Protein AF-A0AAW0K095-F1 (afdb_monomer_lite)

Foldseek 3Di:
DPPPVVPPVLVVLQVVLCVLQPCVQVQWDQPDPVDQAIDGHPCLVVHVPSVVSVVVVLVSVVVCVVVVHDHSHHHDPVVVVVNVVD

Radius of gyration: 14.06 Å; chains: 1; bounding box: 46×29×30 Å

Structure (mmCIF, N/CA/C/O backbone):
data_AF-A0AAW0K095-F1
#
_entry.id   AF-A0AAW0K095-F1
#
loop_
_atom_site.group_PDB
_atom_site.id
_atom_site.type_symbol
_atom_site.label_atom_id
_atom_site.label_alt_id
_atom_site.label_comp_id
_atom_site.label_asym_id
_atom_site.label_entity_id
_atom_site.label_seq_id
_atom_site.pdbx_PDB_ins_code
_atom_site.Cartn_x
_atom_site.Cartn_y
_atom_site.Cartn_z
_atom_site.occupancy
_atom_site.B_iso_or_equiv
_atom_site.auth_seq_id
_atom_site.auth_comp_id
_atom_site.auth_asym_id
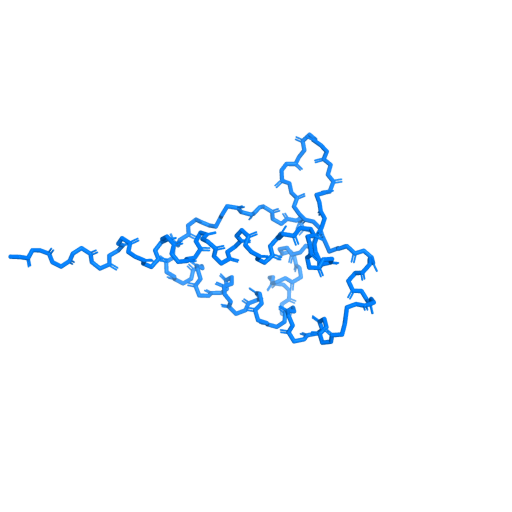_atom_site.auth_atom_id
_atom_site.pdbx_PDB_model_num
ATOM 1 N N . MET A 1 1 ? -34.617 -10.520 9.655 1.00 39.12 1 MET A N 1
ATOM 2 C CA . MET A 1 1 ? -33.337 -10.983 9.084 1.00 39.12 1 MET A CA 1
ATOM 3 C C . MET A 1 1 ? -32.485 -9.747 8.856 1.00 39.12 1 MET A C 1
ATOM 5 O O . MET A 1 1 ? -32.733 -9.007 7.914 1.00 39.12 1 MET A O 1
ATOM 9 N N . ARG A 1 2 ? -31.637 -9.408 9.829 1.00 43.16 2 ARG A N 1
ATOM 10 C CA . ARG A 1 2 ? -30.825 -8.191 9.792 1.00 43.16 2 ARG A CA 1
ATOM 11 C C . ARG A 1 2 ? -29.685 -8.485 8.817 1.00 43.16 2 ARG A C 1
ATOM 13 O O . ARG A 1 2 ? -28.937 -9.429 9.017 1.00 43.16 2 ARG A O 1
ATOM 20 N N . LEU A 1 3 ? -29.688 -7.802 7.679 1.00 53.25 3 LEU A N 1
ATOM 21 C CA . LEU A 1 3 ? -28.674 -7.948 6.644 1.00 53.25 3 LEU A CA 1
ATOM 22 C C . LEU A 1 3 ? -27.383 -7.310 7.178 1.00 53.25 3 LEU A C 1
ATOM 24 O O . LEU A 1 3 ? -27.165 -6.110 7.021 1.00 53.25 3 LEU A O 1
ATOM 28 N N . ASP A 1 4 ? -26.546 -8.100 7.844 1.00 52.97 4 ASP A N 1
ATOM 29 C CA . ASP A 1 4 ? -25.211 -7.701 8.298 1.00 52.97 4 ASP A CA 1
ATOM 30 C C . ASP A 1 4 ? -24.243 -7.611 7.098 1.00 52.97 4 ASP A C 1
ATOM 32 O O . ASP A 1 4 ? -23.243 -8.318 6.997 1.00 52.97 4 ASP A O 1
ATOM 36 N N . TYR A 1 5 ? -24.532 -6.710 6.154 1.00 53.50 5 TYR A N 1
ATOM 37 C CA . TYR A 1 5 ? -23.730 -6.465 4.944 1.00 53.50 5 TYR A CA 1
ATOM 38 C C . TYR A 1 5 ? -22.345 -5.857 5.228 1.00 53.50 5 TYR A C 1
ATOM 40 O O . TYR A 1 5 ? -21.547 -5.671 4.313 1.00 53.50 5 TYR A O 1
ATOM 48 N N . SER A 1 6 ? -22.027 -5.573 6.493 1.00 56.03 6 SER A N 1
ATOM 49 C CA . SER A 1 6 ? -20.704 -5.090 6.896 1.00 56.03 6 SER A CA 1
ATOM 50 C C . SER A 1 6 ? -19.681 -6.215 7.122 1.00 56.03 6 SER A C 1
ATOM 52 O O . SER A 1 6 ? -18.489 -5.919 7.206 1.00 56.03 6 SER A O 1
ATOM 54 N N . GLY A 1 7 ? -20.118 -7.473 7.253 1.00 60.78 7 GLY A N 1
ATOM 55 C CA . GLY A 1 7 ? -19.251 -8.624 7.541 1.00 60.78 7 GLY A CA 1
ATOM 56 C C . GLY A 1 7 ? -18.363 -9.072 6.369 1.00 60.78 7 GLY A C 1
ATOM 57 O O . GLY A 1 7 ? -17.140 -9.060 6.514 1.00 60.78 7 GLY A O 1
ATOM 58 N N . PRO A 1 8 ? -18.929 -9.420 5.195 1.00 63.03 8 PRO A N 1
ATOM 59 C CA . PRO A 1 8 ? -18.152 -10.018 4.105 1.00 63.03 8 PRO A CA 1
ATOM 60 C C . PRO A 1 8 ? -17.213 -9.020 3.422 1.00 63.03 8 PRO A C 1
ATOM 62 O O . PRO A 1 8 ? -16.126 -9.394 2.997 1.00 63.03 8 PRO A O 1
ATOM 65 N N . SER A 1 9 ? -17.586 -7.739 3.354 1.00 70.69 9 SER A N 1
ATOM 66 C CA . SER A 1 9 ? -16.745 -6.706 2.739 1.00 70.69 9 SER A CA 1
ATOM 67 C C . SER A 1 9 ? -15.467 -6.471 3.542 1.00 70.69 9 SER A C 1
ATOM 69 O O . SER A 1 9 ? -14.392 -6.354 2.961 1.00 70.69 9 SER A O 1
ATOM 71 N N . ARG A 1 10 ? -15.551 -6.467 4.880 1.00 72.12 10 ARG A N 1
ATOM 72 C CA . ARG A 1 10 ? -14.372 -6.317 5.744 1.00 72.12 10 ARG A CA 1
ATOM 73 C C . ARG A 1 10 ? -13.402 -7.480 5.567 1.00 72.12 10 ARG A C 1
ATOM 75 O O . ARG A 1 10 ? -12.203 -7.256 5.433 1.00 72.12 10 ARG A O 1
ATOM 82 N N . GLU A 1 11 ? -13.926 -8.702 5.565 1.00 78.00 11 GLU A N 1
ATOM 83 C CA . GLU A 1 11 ? -13.121 -9.910 5.393 1.00 78.00 11 GLU A CA 1
ATOM 84 C C . GLU A 1 11 ? -12.520 -9.988 3.984 1.00 78.00 11 GLU A C 1
ATOM 86 O O . GLU A 1 11 ? -11.353 -10.335 3.835 1.00 78.00 11 GLU A O 1
ATOM 91 N N . PHE A 1 12 ? -13.258 -9.545 2.964 1.00 80.00 12 PHE A N 1
ATOM 92 C CA . PHE A 1 12 ? -12.748 -9.397 1.604 1.00 80.00 12 PHE A CA 1
ATOM 93 C C . PHE A 1 12 ? -11.562 -8.427 1.538 1.00 80.00 12 PHE A C 1
ATOM 95 O O . PHE A 1 12 ? -10.501 -8.805 1.050 1.00 80.00 12 PHE A O 1
ATOM 102 N N . PHE A 1 13 ? -11.686 -7.205 2.074 1.00 78.62 13 PHE A N 1
ATOM 103 C CA . PHE A 1 13 ? -10.566 -6.253 2.095 1.00 78.62 13 PHE A CA 1
ATOM 104 C C . PHE A 1 13 ? -9.378 -6.778 2.907 1.00 78.62 13 PHE A C 1
ATOM 106 O O . PHE A 1 13 ? -8.232 -6.572 2.510 1.00 78.62 13 PHE A O 1
ATOM 113 N N . PHE A 1 14 ? -9.639 -7.493 4.004 1.00 78.81 14 PHE A N 1
ATOM 114 C CA . PHE A 1 14 ? -8.604 -8.128 4.813 1.00 78.81 14 PHE A CA 1
ATOM 115 C C . PHE A 1 14 ? -7.844 -9.203 4.021 1.00 78.81 14 PHE A C 1
ATOM 117 O O . PHE A 1 14 ? -6.620 -9.123 3.906 1.00 78.81 14 PHE A O 1
ATOM 124 N N . LEU A 1 15 ? -8.548 -10.156 3.405 1.00 81.19 15 LEU A N 1
ATOM 125 C CA . LEU A 1 15 ? -7.951 -11.219 2.591 1.00 81.19 15 LEU A CA 1
ATOM 126 C C . LEU A 1 15 ? -7.196 -10.653 1.385 1.00 81.19 15 LEU A C 1
ATOM 128 O O . LEU A 1 15 ? -6.045 -11.022 1.165 1.00 81.19 15 LEU A O 1
ATOM 132 N N . VAL A 1 16 ? -7.795 -9.696 0.670 1.00 82.56 16 VAL A N 1
ATOM 133 C CA . VAL A 1 16 ? -7.164 -9.032 -0.479 1.00 82.56 16 VAL A CA 1
ATOM 134 C C . VAL A 1 16 ? -5.909 -8.277 -0.055 1.00 82.56 16 VAL A C 1
ATOM 136 O O . VAL A 1 16 ? -4.905 -8.345 -0.756 1.00 82.56 16 VAL A O 1
ATOM 139 N N . SER A 1 17 ? -5.918 -7.587 1.092 1.00 78.81 17 SER A N 1
ATOM 140 C CA . SER A 1 17 ? -4.701 -6.943 1.599 1.00 78.81 17 SER A CA 1
ATOM 141 C C . SER A 1 17 ? -3.609 -7.970 1.886 1.00 78.81 17 SER A C 1
ATOM 143 O O . SER A 1 17 ? -2.476 -7.794 1.450 1.00 78.81 17 SER A O 1
ATOM 145 N N . ARG A 1 18 ? -3.957 -9.099 2.508 1.00 80.44 18 ARG A N 1
ATOM 146 C CA . ARG A 1 18 ? -3.011 -10.181 2.788 1.00 80.44 18 ARG A CA 1
ATOM 147 C C . ARG A 1 18 ? -2.400 -10.775 1.524 1.00 80.44 18 ARG A C 1
ATOM 149 O O . ARG A 1 18 ? -1.211 -11.072 1.525 1.00 80.44 18 ARG A O 1
ATOM 156 N N . GLU A 1 19 ? -3.191 -10.951 0.468 1.00 82.44 19 GLU A N 1
ATOM 157 C CA . GLU A 1 19 ? -2.680 -11.422 -0.821 1.00 82.44 19 GLU A CA 1
ATOM 158 C C . GLU A 1 19 ? -1.835 -10.357 -1.525 1.00 82.44 19 GLU A C 1
ATOM 160 O O . GLU A 1 19 ? -0.752 -10.673 -2.003 1.00 82.44 19 GLU A O 1
ATOM 165 N N . LEU A 1 20 ? -2.253 -9.089 -1.517 1.00 79.38 20 LEU A N 1
ATOM 166 C CA . LEU A 1 20 ? -1.490 -7.987 -2.113 1.00 79.38 20 LEU A CA 1
ATOM 167 C C . LEU A 1 20 ? -0.111 -7.807 -1.472 1.00 79.38 20 LEU A C 1
ATOM 169 O O . LEU A 1 20 ? 0.859 -7.569 -2.186 1.00 79.38 20 LEU A O 1
ATOM 173 N N . PHE A 1 21 ? -0.019 -7.930 -0.145 1.00 75.19 21 PHE A N 1
ATOM 174 C CA . PHE A 1 21 ? 1.241 -7.832 0.603 1.00 75.19 21 PHE A CA 1
ATOM 175 C C . PHE A 1 21 ? 1.953 -9.170 0.764 1.00 75.19 21 PHE A C 1
ATOM 177 O O . PHE A 1 21 ? 2.918 -9.260 1.522 1.00 75.19 21 PHE A O 1
ATOM 184 N N . ASN A 1 22 ? 1.504 -10.213 0.064 1.00 76.88 22 ASN A N 1
ATOM 185 C CA . ASN A 1 22 ? 2.154 -11.504 0.140 1.00 76.88 22 ASN A CA 1
ATOM 186 C C . ASN A 1 22 ? 3.516 -11.432 -0.579 1.00 76.88 22 ASN A C 1
ATOM 188 O O . ASN A 1 22 ? 3.555 -11.154 -1.784 1.00 76.88 22 ASN A O 1
ATOM 192 N N . PRO A 1 23 ? 4.634 -11.730 0.112 1.00 71.88 23 PRO A N 1
ATOM 193 C CA . PRO A 1 23 ? 5.962 -11.733 -0.499 1.00 71.88 23 PRO A CA 1
ATOM 194 C C . PRO A 1 23 ? 6.081 -12.723 -1.667 1.00 71.88 23 PRO A C 1
ATOM 196 O O . PRO A 1 23 ? 6.954 -12.545 -2.511 1.00 71.88 23 PRO A O 1
ATOM 199 N N . TYR A 1 24 ? 5.183 -13.714 -1.777 1.00 75.38 24 TYR A N 1
ATOM 200 C CA . TYR A 1 24 ? 5.109 -14.611 -2.937 1.00 75.38 24 TYR A CA 1
ATOM 201 C C . TYR A 1 24 ? 4.922 -13.881 -4.273 1.00 75.38 24 TYR A C 1
ATOM 203 O O . TYR A 1 24 ? 5.420 -14.363 -5.287 1.00 75.38 24 TYR A O 1
ATOM 211 N N . TYR A 1 25 ? 4.239 -12.732 -4.294 1.00 76.69 25 TYR A N 1
ATOM 212 C CA . TYR A 1 25 ? 4.086 -11.945 -5.523 1.00 76.69 25 TYR A CA 1
ATOM 213 C C . TYR A 1 25 ? 5.306 -11.067 -5.824 1.00 76.69 25 TYR A C 1
ATOM 215 O O . TYR A 1 25 ? 5.374 -10.486 -6.901 1.00 76.69 25 TYR A O 1
ATOM 223 N N . GLY A 1 26 ? 6.250 -10.918 -4.887 1.00 77.00 26 GLY A N 1
ATOM 224 C CA . GLY A 1 26 ? 7.437 -10.070 -5.053 1.00 77.00 26 GLY A CA 1
ATOM 225 C C . GLY A 1 26 ? 7.145 -8.566 -5.162 1.00 77.00 26 GLY A C 1
ATOM 226 O O . GLY A 1 26 ? 8.047 -7.785 -5.451 1.00 77.00 26 GLY A O 1
ATOM 227 N N . LEU A 1 27 ? 5.896 -8.140 -4.938 1.00 79.31 27 LEU A N 1
ATOM 228 C CA . LEU A 1 27 ? 5.465 -6.743 -5.065 1.00 79.31 27 LEU A CA 1
ATOM 229 C C . LEU A 1 27 ? 5.878 -5.900 -3.850 1.00 79.31 27 LEU A C 1
ATOM 231 O O . LEU A 1 27 ? 6.351 -4.770 -3.989 1.00 79.31 27 LEU A O 1
ATOM 235 N N . PHE A 1 28 ? 5.719 -6.461 -2.652 1.00 80.12 28 PHE A N 1
ATOM 236 C CA . PHE A 1 28 ? 5.965 -5.782 -1.384 1.00 80.12 28 PHE A CA 1
ATOM 237 C C . PHE A 1 28 ? 6.807 -6.655 -0.455 1.00 80.12 28 PHE A C 1
ATOM 239 O O . PHE A 1 28 ? 6.727 -7.881 -0.487 1.00 80.12 28 PHE A O 1
ATOM 246 N N . GLU A 1 29 ? 7.609 -6.005 0.379 1.00 80.56 29 GLU A N 1
ATOM 247 C CA . GLU A 1 29 ? 8.444 -6.629 1.402 1.00 80.56 29 GLU A CA 1
ATOM 248 C C . GLU A 1 29 ? 8.285 -5.864 2.720 1.00 80.56 29 GLU A C 1
ATOM 250 O O . GLU A 1 29 ? 7.967 -4.671 2.731 1.00 80.56 29 GLU A O 1
ATOM 255 N N . TYR A 1 30 ? 8.492 -6.533 3.852 1.00 77.94 30 TYR A N 1
ATOM 256 C CA . TYR A 1 30 ? 8.484 -5.872 5.153 1.00 77.94 30 TYR A CA 1
ATOM 257 C C . TYR A 1 30 ? 9.710 -4.965 5.301 1.00 77.94 30 TYR A C 1
ATOM 259 O O . TYR A 1 30 ? 10.842 -5.382 5.079 1.00 77.94 30 TYR A O 1
ATOM 267 N N . SER A 1 31 ? 9.483 -3.705 5.679 1.00 69.69 31 SER A N 1
ATOM 268 C CA . SER A 1 31 ? 10.539 -2.693 5.748 1.00 69.69 31 SER A CA 1
ATOM 269 C C . SER A 1 31 ? 11.515 -2.900 6.899 1.00 69.69 31 SER A C 1
ATOM 271 O O . SER A 1 31 ? 12.672 -2.501 6.785 1.00 69.69 31 SER A O 1
ATOM 273 N N . ALA A 1 32 ? 11.056 -3.484 8.003 1.00 64.19 32 ALA A N 1
ATOM 274 C CA . ALA A 1 32 ? 11.879 -3.838 9.149 1.00 64.19 32 ALA A CA 1
ATOM 275 C C . ALA A 1 32 ? 11.144 -4.874 10.006 1.00 64.19 32 ALA A C 1
ATOM 277 O O . ALA A 1 32 ? 9.922 -4.856 10.095 1.00 64.19 32 ALA A O 1
ATOM 278 N N . ASN A 1 33 ? 11.885 -5.737 10.701 1.00 58.44 33 ASN A N 1
ATOM 279 C CA . ASN A 1 33 ? 11.300 -6.733 11.606 1.00 58.44 33 ASN A CA 1
ATOM 280 C C . ASN A 1 33 ? 10.594 -6.099 12.828 1.00 58.44 33 ASN A C 1
ATOM 282 O O . ASN A 1 33 ? 9.743 -6.723 13.449 1.00 58.44 33 ASN A O 1
ATOM 286 N N . ASP A 1 34 ? 10.944 -4.851 13.156 1.00 57.91 34 ASP A N 1
ATOM 287 C CA . ASP A 1 34 ? 10.434 -4.103 14.317 1.00 57.91 34 ASP A CA 1
ATOM 288 C C . ASP A 1 34 ? 9.240 -3.199 13.972 1.00 57.91 34 ASP A C 1
ATOM 290 O O . ASP A 1 34 ? 8.494 -2.734 14.830 1.00 57.91 34 ASP A O 1
ATOM 294 N N . THR A 1 35 ? 9.054 -2.917 12.685 1.00 60.34 35 THR A N 1
ATOM 295 C CA . THR A 1 35 ? 8.004 -2.031 12.194 1.00 60.34 35 THR A CA 1
ATOM 296 C C . THR A 1 35 ? 7.206 -2.835 11.188 1.00 60.34 35 THR A C 1
ATOM 298 O O . THR A 1 35 ? 7.702 -3.103 10.100 1.00 60.34 35 THR A O 1
ATOM 301 N N . TYR A 1 36 ? 5.964 -3.196 11.532 1.00 69.38 36 TYR A N 1
ATOM 302 C CA . TYR A 1 36 ? 4.982 -3.897 10.679 1.00 69.38 36 TYR A CA 1
ATOM 303 C C . TYR A 1 36 ? 4.596 -3.117 9.400 1.00 69.38 36 TYR A C 1
ATOM 305 O O . TYR A 1 36 ? 3.491 -3.237 8.879 1.00 69.38 36 TYR A O 1
ATOM 313 N N . THR A 1 37 ? 5.488 -2.263 8.906 1.00 79.12 37 THR A N 1
ATOM 314 C CA . THR A 1 37 ? 5.348 -1.469 7.705 1.00 79.12 37 THR A CA 1
ATOM 315 C C . THR A 1 37 ? 5.841 -2.229 6.485 1.00 79.12 37 THR A C 1
ATOM 317 O O . THR A 1 37 ? 6.975 -2.705 6.465 1.00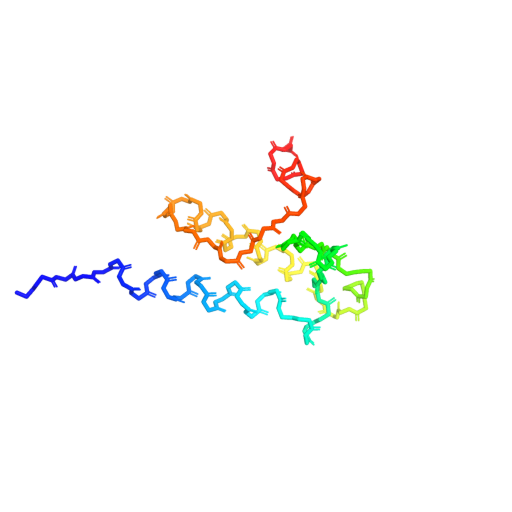 79.12 37 THR A O 1
ATOM 320 N N . VAL A 1 38 ? 5.023 -2.275 5.445 1.00 79.38 38 VAL A N 1
ATOM 321 C CA . VAL A 1 38 ? 5.354 -2.810 4.128 1.00 79.38 38 VAL A CA 1
ATOM 322 C C . VAL A 1 38 ? 5.918 -1.709 3.230 1.00 79.38 38 VAL A C 1
ATOM 324 O O . VAL A 1 38 ? 5.434 -0.570 3.211 1.00 79.38 38 VAL A O 1
ATOM 327 N N . GLN A 1 39 ? 6.960 -2.050 2.481 1.00 81.69 39 GLN A N 1
ATOM 328 C CA . GLN A 1 39 ? 7.570 -1.226 1.444 1.00 81.69 39 GLN A CA 1
ATOM 329 C C . GLN A 1 39 ? 7.511 -1.942 0.096 1.00 81.69 39 GLN A C 1
ATOM 331 O O . GLN A 1 39 ? 7.310 -3.152 0.024 1.00 81.69 39 GLN A O 1
ATOM 336 N N . ILE A 1 40 ? 7.663 -1.182 -0.985 1.00 79.75 40 ILE A N 1
ATOM 337 C CA . ILE A 1 40 ? 7.740 -1.751 -2.330 1.00 79.75 40 ILE A CA 1
ATOM 338 C C . ILE A 1 40 ? 9.060 -2.514 -2.434 1.00 79.75 40 ILE A C 1
ATOM 340 O O . ILE A 1 40 ? 10.119 -1.931 -2.198 1.00 79.75 40 ILE A O 1
ATOM 344 N N . SER A 1 41 ? 9.003 -3.801 -2.776 1.00 80.31 41 SER A N 1
ATOM 345 C CA . SER A 1 41 ? 10.228 -4.576 -2.962 1.00 80.31 41 SER A CA 1
ATOM 346 C C . SER A 1 41 ? 10.945 -4.081 -4.222 1.00 80.31 41 SER A C 1
ATOM 348 O O . SER A 1 41 ? 10.289 -3.891 -5.251 1.00 80.31 41 SER A O 1
ATOM 350 N N . PRO A 1 42 ? 12.277 -3.902 -4.215 1.00 77.62 42 PRO A N 1
ATOM 351 C CA . PRO A 1 42 ? 13.021 -3.623 -5.443 1.00 77.62 42 PRO A CA 1
ATOM 352 C C . PRO A 1 42 ? 12.886 -4.762 -6.466 1.00 77.62 42 PRO A C 1
ATOM 354 O O . PRO A 1 42 ? 13.029 -4.522 -7.664 1.00 77.62 42 PRO A O 1
ATOM 357 N N . MET A 1 43 ? 12.543 -5.981 -6.021 1.00 76.31 43 MET A N 1
ATOM 358 C CA . MET A 1 43 ? 12.226 -7.094 -6.919 1.00 76.31 43 MET A CA 1
ATOM 359 C C . MET A 1 43 ? 10.895 -6.926 -7.661 1.00 76.31 43 MET A C 1
ATOM 361 O O . MET A 1 43 ? 10.701 -7.570 -8.689 1.00 76.31 43 MET A O 1
ATOM 365 N N . SER A 1 44 ? 10.016 -6.016 -7.228 1.00 79.44 44 SER A N 1
ATOM 366 C CA . SER A 1 44 ? 8.746 -5.752 -7.916 1.00 79.44 44 SER A CA 1
ATOM 367 C C . SER A 1 44 ? 8.934 -5.274 -9.357 1.00 79.44 44 SER A C 1
ATOM 369 O O . SER A 1 44 ? 8.077 -5.531 -10.192 1.00 79.44 44 SER A O 1
ATOM 371 N N . ALA A 1 45 ? 10.072 -4.653 -9.689 1.00 75.19 45 ALA A N 1
ATOM 372 C CA . ALA A 1 45 ? 10.400 -4.252 -11.058 1.00 75.19 45 ALA A CA 1
ATOM 373 C C . ALA A 1 45 ? 10.587 -5.445 -12.017 1.00 75.19 45 ALA A C 1
ATOM 375 O O . ALA A 1 45 ? 10.458 -5.281 -13.228 1.00 75.19 45 ALA A O 1
ATOM 376 N N . PHE A 1 46 ? 10.877 -6.637 -11.483 1.00 80.25 46 PHE A N 1
ATOM 377 C CA . PHE A 1 46 ? 10.995 -7.879 -12.251 1.00 80.25 46 PHE A CA 1
ATOM 378 C C . PHE A 1 46 ? 9.657 -8.613 -12.400 1.00 80.25 46 PHE A C 1
ATOM 380 O O . PHE A 1 46 ? 9.583 -9.599 -13.128 1.00 80.25 46 PHE A O 1
ATOM 387 N N . VAL A 1 47 ? 8.605 -8.151 -11.717 1.00 79.62 47 VAL A N 1
ATOM 388 C CA . VAL 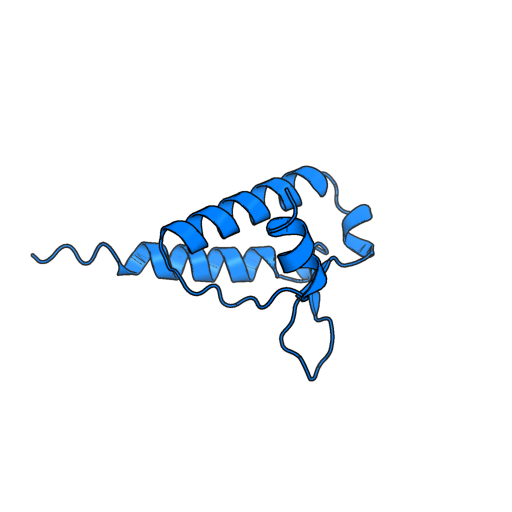A 1 47 ? 7.262 -8.716 -11.836 1.00 79.62 47 VAL A CA 1
ATOM 389 C C . VAL A 1 47 ? 6.616 -8.173 -13.107 1.00 79.62 47 VAL A C 1
ATOM 391 O O . VAL A 1 47 ? 6.467 -6.958 -13.295 1.00 79.62 47 VAL A O 1
ATOM 394 N N . ASP A 1 48 ? 6.211 -9.088 -13.983 1.00 78.06 48 ASP A N 1
ATOM 395 C CA . ASP A 1 48 ? 5.419 -8.749 -15.161 1.00 78.06 48 ASP A CA 1
ATOM 396 C C . ASP A 1 48 ? 4.106 -8.076 -14.713 1.00 78.06 48 ASP A C 1
ATOM 398 O O . ASP A 1 48 ? 3.489 -8.470 -13.721 1.00 78.06 48 ASP A O 1
ATOM 402 N N . ASN A 1 49 ? 3.709 -6.994 -15.382 1.00 82.50 49 ASN A N 1
ATOM 403 C CA . ASN A 1 49 ? 2.550 -6.166 -15.010 1.00 82.50 49 ASN A CA 1
ATOM 404 C C . ASN A 1 49 ? 2.618 -5.465 -13.628 1.00 82.50 49 ASN A C 1
ATOM 406 O O . ASN A 1 49 ? 1.577 -5.044 -13.114 1.00 82.50 49 ASN A O 1
ATOM 410 N N . HIS A 1 50 ? 3.795 -5.250 -13.024 1.00 80.62 50 HIS A N 1
ATOM 411 C CA . HIS A 1 50 ? 3.906 -4.548 -11.728 1.00 80.62 50 HIS A CA 1
ATOM 412 C C . HIS A 1 50 ? 3.158 -3.198 -11.680 1.00 80.62 50 HIS A C 1
ATOM 414 O O . HIS A 1 50 ? 2.484 -2.896 -10.696 1.00 80.62 50 HIS A O 1
ATOM 420 N N . HIS A 1 51 ? 3.182 -2.405 -12.759 1.00 81.50 51 HIS A N 1
ATOM 421 C CA . HIS A 1 51 ? 2.415 -1.154 -12.864 1.00 81.50 51 HIS A CA 1
ATOM 422 C C . HIS A 1 51 ? 0.900 -1.343 -12.678 1.00 81.50 51 HIS A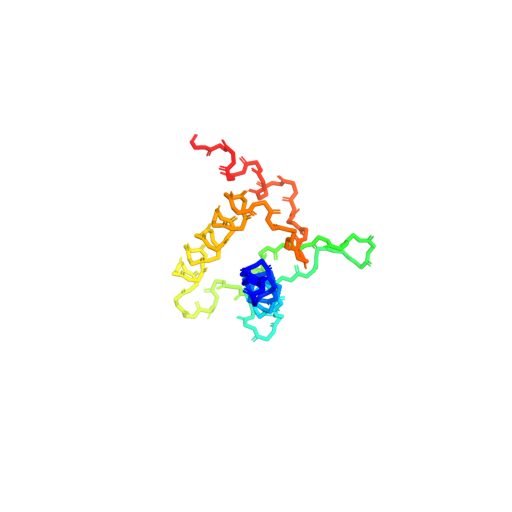 C 1
ATOM 424 O O . HIS A 1 51 ? 0.245 -0.509 -12.046 1.00 81.50 51 HIS A O 1
ATOM 430 N N . GLU A 1 52 ? 0.326 -2.410 -13.235 1.00 84.81 52 GLU A N 1
ATOM 431 C CA . GLU A 1 52 ? -1.103 -2.698 -13.100 1.00 84.81 52 GLU A CA 1
ATOM 432 C C . GLU A 1 52 ? -1.437 -3.157 -11.686 1.00 84.81 52 GLU A C 1
ATOM 434 O O . GLU A 1 52 ? -2.418 -2.683 -11.112 1.00 84.81 52 GLU A O 1
ATOM 439 N N . TRP A 1 53 ? -0.572 -3.974 -11.083 1.00 82.75 53 TRP A N 1
ATOM 440 C CA . TRP A 1 53 ? -0.683 -4.367 -9.680 1.00 82.75 53 TRP A CA 1
ATOM 441 C C . TRP A 1 53 ? -0.631 -3.165 -8.730 1.00 82.75 53 TRP A C 1
ATOM 443 O O . TRP A 1 53 ? -1.447 -3.080 -7.810 1.00 82.75 53 TRP A O 1
ATOM 453 N N . PHE A 1 54 ? 0.244 -2.184 -8.976 1.00 81.00 54 PHE A N 1
ATOM 454 C CA . PHE A 1 54 ? 0.275 -0.936 -8.201 1.00 81.00 54 PHE A CA 1
ATOM 455 C C . PHE A 1 54 ? -0.994 -0.095 -8.384 1.00 81.00 54 PHE A C 1
ATOM 457 O O . PHE A 1 54 ? -1.521 0.459 -7.418 1.00 81.00 54 PHE A O 1
ATOM 464 N N . ARG A 1 55 ? -1.534 -0.013 -9.605 1.00 84.19 55 ARG A N 1
ATOM 465 C CA . ARG A 1 55 ? -2.817 0.670 -9.844 1.00 84.19 55 ARG A CA 1
ATOM 466 C C . ARG A 1 55 ? -3.976 -0.045 -9.154 1.00 84.19 55 ARG A C 1
ATOM 468 O O . ARG A 1 55 ? -4.860 0.617 -8.610 1.00 84.19 55 ARG A O 1
ATOM 475 N N . PHE A 1 56 ? -3.980 -1.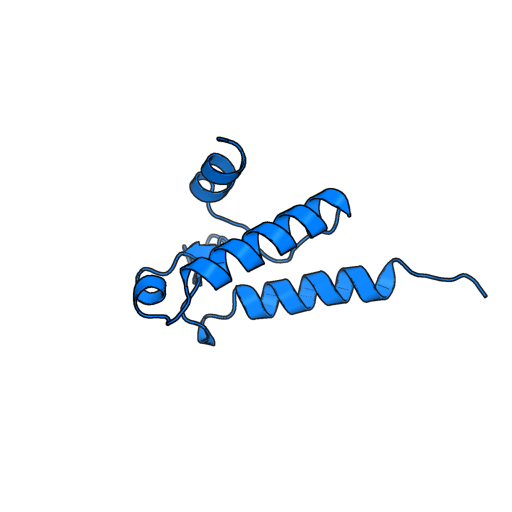373 -9.175 1.00 85.44 56 PHE A N 1
ATOM 476 C CA . PHE A 1 56 ? -4.997 -2.188 -8.526 1.00 85.44 56 PHE A CA 1
ATOM 477 C C . PHE A 1 56 ? -4.944 -2.035 -7.001 1.00 85.44 56 PHE A C 1
ATOM 479 O O . PHE A 1 56 ? -5.967 -1.717 -6.394 1.00 85.44 56 PHE A O 1
ATOM 486 N N . SER 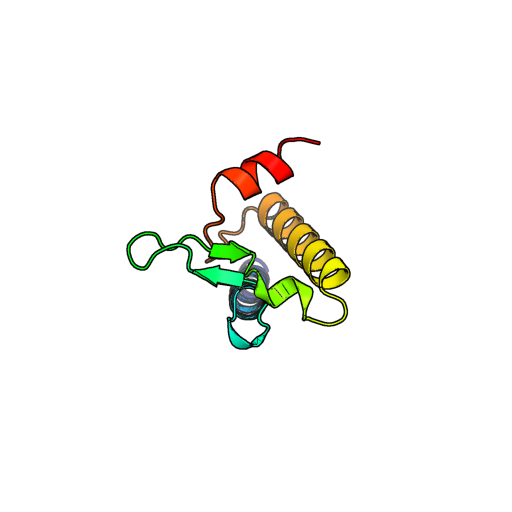A 1 57 ? -3.760 -2.140 -6.389 1.00 81.75 57 SER A N 1
ATOM 487 C CA . SER A 1 57 ? -3.590 -1.953 -4.942 1.00 81.75 57 SER A CA 1
ATOM 488 C C . SER A 1 57 ? -4.007 -0.551 -4.490 1.00 81.75 57 SER A C 1
ATOM 490 O O . SER A 1 57 ? -4.732 -0.423 -3.505 1.00 81.75 57 SER A O 1
ATOM 492 N N . GLY A 1 58 ? -3.672 0.493 -5.257 1.00 82.12 58 GLY A N 1
ATOM 493 C CA . GLY A 1 58 ? -4.131 1.863 -5.006 1.00 82.12 58 GLY A CA 1
ATOM 494 C C . GLY A 1 58 ? -5.658 2.018 -5.046 1.00 82.12 58 GLY A C 1
ATOM 495 O O . GLY A 1 58 ? -6.230 2.711 -4.204 1.00 82.12 58 GLY A O 1
ATOM 496 N N . ARG A 1 59 ? -6.346 1.337 -5.974 1.00 84.94 59 ARG A N 1
ATOM 497 C CA . ARG A 1 59 ? -7.821 1.333 -6.037 1.00 84.94 59 ARG A CA 1
ATOM 498 C C . ARG A 1 59 ? -8.441 0.628 -4.836 1.00 84.94 59 ARG A C 1
ATOM 500 O O . ARG A 1 59 ? -9.375 1.169 -4.252 1.00 84.94 59 ARG A O 1
ATOM 507 N N . ILE A 1 60 ? -7.917 -0.538 -4.454 1.00 82.94 60 ILE A N 1
ATOM 508 C CA . ILE A 1 60 ? -8.381 -1.284 -3.275 1.00 82.94 60 ILE A CA 1
ATOM 509 C C . ILE A 1 60 ? -8.166 -0.467 -1.998 1.00 82.94 60 ILE A C 1
ATOM 511 O O . ILE A 1 60 ? -9.072 -0.386 -1.172 1.00 82.94 60 ILE A O 1
ATOM 515 N N . LEU A 1 61 ? -7.017 0.201 -1.868 1.00 80.44 61 LEU A N 1
ATOM 516 C CA . LEU A 1 61 ? -6.725 1.122 -0.769 1.00 80.44 61 LEU A CA 1
ATOM 517 C C . LEU A 1 61 ? -7.723 2.279 -0.700 1.00 80.44 61 LEU A C 1
ATOM 519 O O . LEU A 1 61 ? -8.252 2.569 0.371 1.00 80.44 61 LEU A O 1
ATOM 523 N N . GLY A 1 62 ? -8.006 2.918 -1.838 1.00 82.31 62 GLY A N 1
ATOM 524 C CA . GLY A 1 62 ? -8.997 3.991 -1.925 1.00 82.31 62 GLY A CA 1
ATOM 525 C C . GLY A 1 62 ? -10.404 3.517 -1.555 1.00 82.31 62 GLY A C 1
ATOM 526 O O . GLY A 1 62 ? -11.087 4.175 -0.775 1.00 82.31 62 GLY A O 1
ATOM 527 N N . LEU A 1 63 ? -10.814 2.346 -2.047 1.00 84.50 63 LEU A N 1
ATOM 528 C CA . LEU A 1 63 ? -12.080 1.706 -1.679 1.00 84.50 63 LEU A CA 1
ATOM 529 C C . LEU A 1 63 ? -12.147 1.423 -0.172 1.00 84.50 63 LEU A C 1
ATOM 531 O O . LEU A 1 63 ? -13.121 1.802 0.472 1.00 84.50 63 LEU A O 1
ATOM 535 N N . ALA A 1 64 ? -11.107 0.827 0.411 1.00 80.75 64 ALA A N 1
ATOM 536 C CA . ALA A 1 64 ? -11.052 0.552 1.844 1.00 80.75 64 ALA A CA 1
ATOM 537 C C . ALA A 1 64 ? -11.124 1.838 2.686 1.00 80.75 64 ALA A C 1
ATOM 539 O O . ALA A 1 64 ? -11.842 1.866 3.683 1.00 80.75 64 ALA A O 1
ATOM 540 N N . LEU A 1 65 ? -10.459 2.917 2.256 1.00 78.62 65 LEU A N 1
ATOM 541 C CA . LEU A 1 65 ? -10.542 4.241 2.886 1.00 78.62 65 LEU A CA 1
ATOM 542 C C . LEU A 1 65 ? -11.963 4.819 2.837 1.00 78.62 65 LEU A C 1
ATOM 544 O O . LEU A 1 65 ? -12.463 5.278 3.863 1.00 78.62 65 LEU A O 1
ATOM 548 N N . ILE A 1 66 ? -12.625 4.766 1.675 1.00 81.81 66 ILE A N 1
ATOM 549 C CA . ILE A 1 66 ? -14.010 5.244 1.498 1.00 81.81 66 ILE A CA 1
ATOM 550 C C . ILE A 1 66 ? -14.972 4.455 2.389 1.00 81.81 66 ILE A C 1
ATOM 552 O O . ILE A 1 66 ? -15.849 5.032 3.028 1.00 81.81 66 ILE A O 1
ATOM 556 N N . HIS A 1 67 ? -14.792 3.138 2.459 1.00 80.75 67 HIS A N 1
ATOM 557 C CA . HIS A 1 67 ? -15.606 2.255 3.288 1.00 80.75 67 HIS A CA 1
ATOM 558 C C . HIS A 1 67 ? -15.192 2.236 4.773 1.00 80.75 67 HIS A C 1
ATOM 560 O O . HIS A 1 67 ? -15.801 1.512 5.557 1.00 80.75 67 HIS A O 1
ATOM 566 N N . GLN A 1 68 ? -14.184 3.024 5.169 1.00 76.50 68 GLN A N 1
ATOM 567 C CA . GLN A 1 68 ? -13.618 3.071 6.524 1.00 76.50 68 GLN A CA 1
ATOM 568 C C . GLN A 1 68 ? -13.184 1.696 7.068 1.00 76.50 68 GLN A C 1
ATOM 570 O O . GLN A 1 68 ? -13.262 1.431 8.270 1.00 76.50 68 GLN A O 1
ATOM 575 N N . TYR A 1 69 ? -12.704 0.812 6.190 1.00 77.75 69 TYR A N 1
ATOM 576 C CA . TYR A 1 69 ? -12.154 -0.479 6.585 1.00 77.75 69 TYR A CA 1
ATOM 577 C C . TYR A 1 69 ? -10.678 -0.363 6.962 1.00 77.75 69 TYR A C 1
ATOM 579 O O . TYR A 1 69 ? -9.858 0.185 6.227 1.00 77.75 69 TYR A O 1
ATOM 587 N N . LEU A 1 70 ? -10.340 -0.937 8.117 1.00 68.31 70 LEU A N 1
ATOM 588 C CA . LEU A 1 70 ? -8.960 -1.153 8.535 1.00 68.31 70 LEU A CA 1
ATOM 589 C C . LEU A 1 70 ? -8.353 -2.271 7.686 1.00 68.31 70 LEU A C 1
ATOM 591 O O . LEU A 1 70 ? -8.781 -3.421 7.773 1.00 68.31 70 LEU A O 1
ATOM 595 N N . LEU A 1 71 ? -7.365 -1.911 6.872 1.00 69.88 71 LEU A N 1
ATOM 596 C CA . LEU A 1 71 ? -6.496 -2.859 6.185 1.00 69.88 71 LEU A CA 1
ATOM 597 C C . LEU A 1 71 ? -5.401 -3.316 7.149 1.00 69.88 71 LEU A C 1
ATOM 599 O O . LEU A 1 71 ? -4.832 -2.493 7.867 1.00 69.88 71 LEU A O 1
ATOM 603 N N . ASP A 1 72 ? -5.071 -4.605 7.124 1.00 69.38 72 ASP A N 1
ATOM 604 C CA . ASP A 1 72 ? -3.980 -5.190 7.915 1.00 69.38 72 ASP A CA 1
ATOM 605 C C . ASP A 1 72 ? -2.625 -4.971 7.223 1.00 69.38 72 ASP A C 1
ATOM 607 O O . ASP A 1 72 ? -1.854 -5.887 6.961 1.00 69.38 72 ASP A O 1
ATOM 611 N N . ALA A 1 73 ? -2.377 -3.727 6.819 1.00 68.62 73 ALA A N 1
ATOM 612 C CA . ALA A 1 73 ? -1.184 -3.343 6.090 1.00 68.62 73 ALA A CA 1
ATOM 613 C C . ALA A 1 73 ? -0.821 -1.903 6.427 1.00 68.62 73 ALA A C 1
ATOM 615 O O . ALA A 1 73 ? -1.543 -0.961 6.092 1.00 68.62 73 ALA A O 1
ATOM 616 N N . PHE A 1 74 ? 0.321 -1.728 7.082 1.00 74.00 74 PHE A N 1
ATOM 617 C CA . PHE A 1 74 ? 0.864 -0.407 7.349 1.00 74.00 74 PHE A CA 1
ATOM 618 C C . PHE A 1 74 ? 1.837 -0.062 6.237 1.00 74.00 74 PHE A C 1
ATOM 620 O O . PHE A 1 74 ? 2.835 -0.740 6.059 1.00 74.00 74 PHE A O 1
ATOM 627 N N . PHE A 1 75 ? 1.588 0.989 5.470 1.00 75.44 75 PHE A N 1
ATOM 628 C CA . PHE A 1 75 ? 2.552 1.406 4.454 1.00 75.44 75 PHE A CA 1
ATOM 629 C C . PHE A 1 75 ? 3.630 2.290 5.070 1.00 75.44 75 PHE A C 1
ATOM 631 O O . PHE A 1 75 ? 3.434 2.932 6.107 1.00 75.44 75 PHE A O 1
ATOM 638 N N . THR A 1 76 ? 4.780 2.372 4.412 1.00 75.56 76 THR A N 1
ATOM 639 C CA . THR A 1 76 ? 5.794 3.356 4.789 1.00 75.56 76 THR A CA 1
ATOM 640 C C . THR A 1 76 ? 5.245 4.784 4.655 1.00 75.56 76 THR A C 1
ATOM 642 O O . THR A 1 76 ? 4.452 5.113 3.773 1.00 75.56 76 THR A O 1
ATOM 645 N N . ARG A 1 77 ? 5.694 5.688 5.534 1.00 72.25 77 ARG A N 1
ATOM 646 C CA . ARG A 1 77 ? 5.355 7.124 5.481 1.00 72.25 77 ARG A CA 1
ATOM 647 C C . ARG A 1 77 ? 5.508 7.765 4.086 1.00 72.25 77 ARG A C 1
ATOM 649 O O . ARG A 1 77 ? 4.612 8.522 3.710 1.00 72.25 77 ARG A O 1
ATOM 656 N N . PRO A 1 78 ? 6.582 7.510 3.306 1.00 70.25 78 PRO A N 1
ATOM 657 C CA . PRO A 1 78 ? 6.688 8.029 1.942 1.00 70.25 78 PRO A CA 1
ATOM 658 C C . PRO A 1 78 ? 5.555 7.566 1.021 1.00 70.25 78 PRO A C 1
ATOM 660 O O . PRO A 1 78 ? 5.130 8.353 0.181 1.00 70.25 78 PRO A O 1
ATOM 663 N N . PHE A 1 79 ? 5.018 6.358 1.204 1.00 74.00 79 PHE A N 1
ATOM 664 C CA . PHE A 1 79 ? 3.897 5.855 0.409 1.00 74.00 79 PHE A CA 1
ATOM 665 C C . PHE A 1 79 ? 2.620 6.661 0.665 1.00 74.00 79 PHE A C 1
ATOM 667 O O . PHE A 1 79 ? 2.001 7.158 -0.272 1.00 74.00 79 PHE A O 1
ATOM 674 N N . TYR A 1 80 ? 2.280 6.898 1.937 1.00 73.88 80 TYR A N 1
ATOM 675 C CA . TYR A 1 80 ? 1.167 7.786 2.286 1.00 73.88 80 TYR A CA 1
ATOM 676 C C . TYR A 1 80 ? 1.380 9.204 1.756 1.00 73.88 80 TYR A C 1
ATOM 678 O O . TYR A 1 80 ? 0.443 9.823 1.262 1.00 73.88 80 TYR A O 1
ATOM 686 N N . LYS A 1 81 ? 2.615 9.716 1.815 1.00 74.69 81 LYS A N 1
ATOM 687 C CA . LYS A 1 81 ? 2.948 11.045 1.292 1.00 74.69 81 LYS A CA 1
ATOM 688 C C . LYS A 1 81 ? 2.783 11.122 -0.227 1.00 74.69 81 LYS A C 1
ATOM 690 O O . LYS A 1 81 ? 2.335 12.153 -0.707 1.00 74.69 81 LYS A O 1
ATOM 695 N N . ALA A 1 82 ? 3.116 10.062 -0.962 1.00 71.62 82 ALA A N 1
ATOM 696 C CA . ALA A 1 82 ? 2.885 9.968 -2.402 1.00 71.62 82 ALA A CA 1
ATOM 697 C C . ALA A 1 82 ? 1.390 9.868 -2.742 1.00 71.62 82 ALA A C 1
ATOM 699 O O . ALA A 1 82 ? 0.949 10.473 -3.708 1.00 71.62 82 ALA A O 1
ATOM 700 N N . LEU A 1 83 ? 0.604 9.166 -1.922 1.00 67.50 83 LEU A N 1
ATOM 701 C CA . LEU A 1 83 ? -0.845 9.047 -2.106 1.00 67.50 83 LEU A CA 1
ATOM 702 C C . LEU A 1 83 ? -1.572 10.372 -1.820 1.00 67.50 83 LEU A C 1
ATOM 704 O O . LEU A 1 83 ? -2.519 10.720 -2.518 1.00 67.50 83 LEU A O 1
ATOM 708 N N . LEU A 1 84 ? -1.111 11.126 -0.814 1.00 70.06 84 LEU A N 1
ATOM 709 C CA . LEU A 1 84 ? -1.664 12.437 -0.457 1.00 70.06 84 LEU A CA 1
ATOM 710 C C . LEU A 1 84 ? -1.204 13.561 -1.398 1.00 70.06 84 LEU A C 1
ATOM 712 O O . LEU A 1 84 ? -1.895 14.564 -1.553 1.00 70.06 84 LEU A O 1
ATOM 716 N N . ARG A 1 85 ? -0.011 13.420 -1.982 1.00 60.34 85 ARG A N 1
ATOM 717 C CA . ARG A 1 85 ? 0.562 14.363 -2.942 1.00 60.34 85 ARG A CA 1
ATOM 718 C C . ARG A 1 85 ? 0.084 13.986 -4.345 1.00 60.34 85 ARG A C 1
ATOM 720 O O . ARG A 1 85 ? 0.839 13.401 -5.116 1.00 60.34 85 ARG A O 1
ATOM 727 N N . MET A 1 86 ? -1.182 14.310 -4.621 1.00 49.66 86 MET A N 1
ATOM 728 C CA . MET A 1 86 ? -1.642 14.561 -5.994 1.00 49.66 86 MET A CA 1
ATOM 729 C C . MET A 1 86 ? -0.762 15.618 -6.665 1.00 49.66 86 MET A C 1
ATOM 731 O O . MET A 1 86 ? -0.322 16.557 -5.958 1.00 49.66 86 MET A O 1
#

pLDDT: mean 74.02, std 9.73, range [39.12, 85.44]

Sequence (86 aa):
MRLDYSGPSREFFFLVSRELFNPYYGLFEYSANDTYTVQISPMSAFVDNHHEWFRFSGRILGLALIHQYLLDAFFTRPFYKALLRM

Organism: Myodes glareolus (NCBI:txid447135)

InterPro domains:
  IPR000569 HECT domain [PF00632] (15-85)
  IPR000569 HECT domain [PS50237] (1-86)
  IPR035983 HECT, E3 ligase catalytic domain [SSF56204] (3-85)
  IPR050409 E3 ubiquitin-protein ligase [PTHR11254] (3-85)

Secondary structure (DSSP, 8-state):
----THHHHHHHHHHHHHHHT-GGGSSEEEEETTEEEEEE-GGGGGSTTHHHHHHHHHHHHHHHHHTT---S-EEPHHHHHHHH--